Protein AF-A0A1G6W3M1-F1 (afdb_monomer_lite)

Sequence (117 aa):
MPTVSTKVMQRFLDDFAKTLADDEHAVLVLDGAGWHAATSLRVPENITLVHQPPYSPECNPVERVWLFLRERFLSLQVWPDKEAIIQACCDAWNALVDEADRLQSLCLQPWVKKVIL

Foldseek 3Di:
DPDDALVVVLVVQVVVVVVDDPPAAEEAEDEPPCSLPPPPRDHDPSYHYHYDDHPPVVLALVVLVVVCLQVPQNDPDDDPDDVRVVVSVVVSVVVVVVVVVNSCVSRVDPVNVVVPD

InterPro domains:
  IPR036397 Ribonuclease H superfamily [G3DSA:3.30.420.10] (3-116)
  IPR038717 Tc1-like transposase, DDE domain [PF13358] (3-85)

Radius of gyration: 16.1 Å; chains: 1; bounding box: 38×31×44 Å

Organism: NCBI:txid69960

pLDDT: mean 93.86, std 6.08, range [49.44, 98.19]

Structure (mmCIF, N/CA/C/O backbone):
data_AF-A0A1G6W3M1-F1
#
_entry.id   AF-A0A1G6W3M1-F1
#
loop_
_atom_site.group_PDB
_atom_site.id
_atom_site.type_symbol
_atom_site.label_atom_id
_atom_site.label_alt_id
_atom_site.label_comp_id
_atom_site.label_asym_id
_atom_site.label_entity_id
_atom_site.label_seq_id
_atom_site.pdbx_PDB_ins_code
_atom_site.Cartn_x
_atom_site.Cartn_y
_atom_site.Cartn_z
_atom_site.occupancy
_atom_site.B_iso_or_equiv
_atom_site.auth_seq_id
_atom_site.auth_comp_id
_atom_site.auth_asym_id
_atom_site.auth_atom_id
_atom_site.pdbx_PDB_model_num
ATOM 1 N N . MET A 1 1 ? -4.442 1.224 -14.581 1.00 49.44 1 MET A N 1
ATOM 2 C CA . MET A 1 1 ? -4.754 2.618 -14.182 1.00 49.44 1 MET A CA 1
ATOM 3 C C . MET A 1 1 ? -3.465 3.287 -13.704 1.00 49.44 1 MET A C 1
ATOM 5 O O . MET A 1 1 ? -2.941 2.795 -12.719 1.00 49.44 1 MET A O 1
ATOM 9 N N . PRO A 1 2 ? -2.901 4.317 -14.370 1.00 67.44 2 PRO A N 1
ATOM 10 C CA . PRO A 1 2 ? -1.679 4.978 -13.894 1.00 67.44 2 PRO A CA 1
ATOM 11 C C . PRO A 1 2 ? -1.939 6.330 -13.199 1.00 67.44 2 PRO A C 1
ATOM 13 O O . PRO A 1 2 ? -1.037 7.157 -13.136 1.00 67.44 2 PRO A O 1
ATOM 16 N N . THR A 1 3 ? -3.165 6.610 -12.745 1.00 82.25 3 THR A N 1
ATOM 17 C CA . THR A 1 3 ? -3.512 7.903 -12.136 1.00 82.25 3 THR A CA 1
ATOM 18 C C . THR A 1 3 ? -4.021 7.734 -10.713 1.00 82.25 3 THR A C 1
ATOM 20 O O . THR A 1 3 ? -4.826 6.851 -10.420 1.00 82.25 3 THR A O 1
ATOM 23 N N . VAL A 1 4 ? -3.562 8.623 -9.836 1.00 88.75 4 VAL A N 1
ATOM 24 C CA . VAL A 1 4 ? -4.044 8.771 -8.461 1.00 88.75 4 VAL A CA 1
ATOM 25 C C . VAL A 1 4 ? -5.079 9.891 -8.411 1.00 88.75 4 VAL A C 1
ATOM 27 O O . VAL A 1 4 ? -4.945 10.915 -9.079 1.00 88.75 4 VAL A O 1
ATOM 30 N N . SER A 1 5 ? -6.168 9.674 -7.680 1.00 95.31 5 SER A N 1
ATOM 31 C CA . SER A 1 5 ? -7.237 10.661 -7.503 1.00 95.31 5 SER A CA 1
ATOM 32 C C . SER A 1 5 ? -8.121 10.271 -6.327 1.00 95.31 5 SER A C 1
ATOM 34 O O . SER A 1 5 ? -8.153 9.103 -5.941 1.00 95.31 5 SER A O 1
ATOM 36 N N . THR A 1 6 ? -8.925 11.209 -5.829 1.00 95.81 6 THR A N 1
ATOM 37 C CA . THR A 1 6 ? -9.942 10.917 -4.807 1.00 95.81 6 THR A CA 1
ATOM 38 C C . THR A 1 6 ? -10.905 9.814 -5.248 1.00 95.81 6 THR A C 1
ATOM 40 O O . THR A 1 6 ? -11.277 8.970 -4.443 1.00 95.81 6 THR A O 1
ATOM 43 N N . LYS A 1 7 ? -11.266 9.752 -6.539 1.00 95.56 7 LYS A N 1
ATOM 44 C CA . LYS A 1 7 ? -12.137 8.692 -7.074 1.00 95.56 7 LYS A CA 1
ATOM 45 C C . LYS A 1 7 ? -11.481 7.312 -6.988 1.00 95.56 7 LYS A C 1
ATOM 47 O O . LYS A 1 7 ? -12.152 6.333 -6.678 1.00 95.56 7 LYS A O 1
ATOM 52 N N . VAL A 1 8 ? -10.185 7.236 -7.285 1.00 95.31 8 VAL A N 1
ATOM 53 C CA . VAL A 1 8 ? -9.421 5.985 -7.191 1.00 95.31 8 VAL A CA 1
ATOM 54 C C . VAL A 1 8 ? -9.226 5.589 -5.727 1.00 95.31 8 VAL A C 1
ATOM 56 O O . VAL A 1 8 ? -9.404 4.422 -5.406 1.00 95.31 8 VAL A O 1
ATOM 59 N N . MET A 1 9 ? -8.963 6.551 -4.836 1.00 96.31 9 MET A N 1
ATOM 60 C CA . MET A 1 9 ? -8.869 6.295 -3.395 1.00 96.31 9 MET A CA 1
ATOM 61 C C . MET A 1 9 ? -10.196 5.792 -2.812 1.00 96.31 9 MET A C 1
ATOM 63 O O . MET A 1 9 ? -10.201 4.802 -2.091 1.00 96.31 9 MET A O 1
ATOM 67 N N . GLN A 1 10 ? -11.329 6.406 -3.177 1.00 97.50 10 GLN A N 1
AT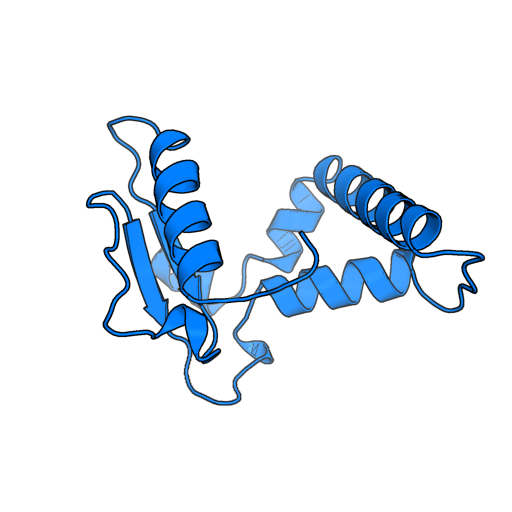OM 68 C CA . GLN A 1 10 ? -12.650 5.913 -2.772 1.00 97.50 10 GLN A CA 1
ATOM 69 C C . GLN A 1 10 ? -12.847 4.464 -3.215 1.00 97.50 10 GLN A C 1
ATOM 71 O O . GLN A 1 10 ? -13.233 3.618 -2.417 1.00 97.50 10 GLN A O 1
ATOM 76 N N . ARG A 1 11 ? -12.526 4.167 -4.480 1.00 96.56 11 ARG A N 1
ATOM 77 C CA . ARG A 1 11 ? -12.651 2.812 -5.012 1.00 96.56 11 ARG A CA 1
ATOM 78 C C . ARG A 1 11 ? -11.770 1.814 -4.259 1.00 96.56 11 ARG A C 1
ATOM 80 O O . ARG A 1 11 ? -12.218 0.701 -4.012 1.00 96.56 11 ARG A O 1
ATOM 87 N N . PHE A 1 12 ? -10.549 2.210 -3.903 1.00 95.94 12 PHE A N 1
ATOM 88 C CA . PHE A 1 12 ? -9.657 1.396 -3.085 1.00 95.94 12 PHE A CA 1
ATOM 89 C C . PHE A 1 12 ? -10.273 1.095 -1.716 1.00 95.94 12 PHE A C 1
ATOM 91 O O . PHE A 1 12 ? -10.326 -0.070 -1.346 1.00 95.94 12 PHE A O 1
ATOM 98 N N . LEU A 1 13 ? -10.788 2.102 -1.000 1.00 97.62 13 LEU A N 1
ATOM 99 C CA . LEU A 1 13 ? -11.432 1.896 0.303 1.00 97.62 13 LEU A CA 1
ATOM 100 C C . LEU A 1 13 ? -12.640 0.959 0.199 1.00 97.62 13 LEU A C 1
ATOM 102 O O . LEU A 1 13 ? -12.750 0.027 0.990 1.00 97.62 13 LEU A O 1
ATOM 106 N N . ASP A 1 14 ? -13.504 1.170 -0.797 1.00 98.06 14 ASP A N 1
ATOM 107 C CA . ASP A 1 14 ? -14.701 0.348 -1.008 1.00 98.06 14 ASP A CA 1
ATOM 108 C C . ASP A 1 14 ? -14.357 -1.117 -1.298 1.00 98.06 14 ASP A C 1
ATOM 110 O O . ASP A 1 14 ? -15.079 -2.019 -0.877 1.00 98.06 14 ASP A O 1
ATOM 114 N N . ASP A 1 15 ? -13.301 -1.370 -2.072 1.00 98.06 15 ASP A N 1
ATOM 115 C CA . ASP A 1 15 ? -12.895 -2.729 -2.427 1.00 98.06 15 ASP A CA 1
ATOM 116 C C . ASP A 1 15 ? -12.085 -3.387 -1.303 1.00 98.06 15 ASP A C 1
ATOM 118 O O . ASP A 1 15 ? -12.310 -4.559 -1.020 1.00 98.06 15 ASP A O 1
ATOM 122 N N . PHE A 1 16 ? -11.226 -2.637 -0.609 1.00 97.81 16 PHE A N 1
ATOM 123 C CA . PHE A 1 16 ? -10.465 -3.122 0.544 1.00 97.81 16 PHE A CA 1
ATOM 124 C C . PHE A 1 16 ? -11.370 -3.464 1.734 1.00 97.81 16 PHE A C 1
ATOM 126 O O . PHE A 1 16 ? -11.196 -4.501 2.362 1.00 97.81 16 PHE A O 1
ATOM 133 N N . ALA A 1 17 ? -12.401 -2.663 2.010 1.00 98.12 17 ALA A N 1
ATOM 134 C CA . ALA A 1 17 ? -13.354 -2.962 3.080 1.00 98.12 17 ALA A CA 1
ATOM 135 C C . ALA A 1 17 ? -14.053 -4.318 2.908 1.00 98.12 17 ALA A C 1
ATOM 137 O O . ALA A 1 17 ? -14.385 -4.958 3.899 1.00 98.12 17 ALA A O 1
ATOM 138 N N . LYS A 1 18 ? -14.255 -4.771 1.662 1.00 98.06 18 LYS A N 1
ATOM 139 C CA . LYS A 1 18 ? -14.883 -6.067 1.351 1.00 98.06 18 LYS A CA 1
ATOM 140 C C . LYS A 1 18 ? -13.943 -7.256 1.540 1.00 98.06 18 LYS A C 1
ATOM 142 O O . LYS A 1 18 ? -14.410 -8.388 1.471 1.00 98.06 18 LYS A O 1
ATOM 147 N N . THR A 1 19 ? -12.637 -7.025 1.689 1.00 98.00 19 THR A N 1
ATOM 148 C CA . THR A 1 19 ? -11.668 -8.105 1.927 1.00 98.00 19 THR A CA 1
ATOM 149 C C . THR A 1 19 ? -11.502 -8.429 3.407 1.00 98.00 19 THR A C 1
ATOM 151 O O . THR A 1 19 ? -10.901 -9.451 3.715 1.00 98.00 19 THR A O 1
ATOM 154 N N . LEU A 1 20 ? -11.989 -7.560 4.295 1.00 97.81 20 LEU A N 1
ATOM 155 C CA . LEU A 1 20 ? -11.951 -7.755 5.743 1.00 97.81 20 LEU A CA 1
ATOM 156 C C . LEU A 1 20 ? -13.082 -8.696 6.172 1.00 97.81 20 LEU A C 1
ATOM 158 O O . LEU A 1 20 ? -14.187 -8.618 5.628 1.00 97.81 20 LEU A O 1
ATOM 162 N N . ALA A 1 21 ? -12.809 -9.574 7.136 1.00 97.69 21 ALA A N 1
ATOM 163 C CA . ALA A 1 21 ? -13.835 -10.398 7.767 1.00 97.69 21 ALA A CA 1
ATOM 164 C C . ALA A 1 21 ? -14.803 -9.548 8.615 1.00 97.69 21 ALA A C 1
ATOM 166 O O . ALA A 1 21 ? -14.501 -8.411 8.978 1.00 97.69 21 ALA A O 1
ATOM 167 N N . ASP A 1 22 ? -15.970 -10.107 8.950 1.00 95.25 22 ASP A N 1
ATOM 168 C CA . ASP A 1 22 ? -17.027 -9.390 9.684 1.00 95.25 22 ASP A CA 1
ATOM 169 C C . ASP A 1 22 ? -16.580 -8.891 11.074 1.00 95.25 22 ASP A C 1
ATOM 171 O O . ASP A 1 22 ? -17.127 -7.915 11.588 1.00 95.25 22 ASP A O 1
ATOM 175 N N . ASP A 1 23 ? -15.596 -9.549 11.691 1.00 96.62 23 ASP A N 1
ATOM 176 C CA . ASP A 1 23 ? -15.012 -9.198 12.988 1.00 96.62 23 ASP A CA 1
ATOM 177 C C . ASP A 1 23 ? -13.663 -8.461 12.884 1.00 96.62 23 ASP A C 1
ATOM 179 O O . ASP A 1 23 ? -13.011 -8.211 13.901 1.00 96.62 23 ASP A O 1
ATOM 183 N N . GLU A 1 24 ? -13.254 -8.056 11.677 1.00 97.38 24 GLU A N 1
ATOM 184 C CA . GLU A 1 24 ? -12.018 -7.314 11.434 1.00 97.38 24 GLU A CA 1
ATOM 185 C C . GLU A 1 24 ? -12.270 -5.814 11.236 1.00 97.38 24 GLU A C 1
ATOM 187 O O . GLU A 1 24 ? -13.070 -5.382 10.406 1.00 97.38 24 GLU A O 1
ATOM 192 N N . HIS A 1 25 ? -11.503 -4.996 11.962 1.00 96.69 25 HIS A N 1
ATOM 193 C CA . HIS A 1 25 ? -11.454 -3.546 11.766 1.00 96.69 25 HIS A CA 1
ATOM 194 C C . HIS A 1 25 ? -10.047 -3.117 11.364 1.00 96.69 25 HIS A C 1
ATOM 196 O O . HIS A 1 25 ? -9.084 -3.353 12.099 1.00 96.69 25 HIS A O 1
ATOM 202 N N . ALA A 1 26 ? -9.914 -2.438 10.225 1.00 96.81 26 ALA A N 1
ATOM 203 C CA . ALA A 1 26 ? -8.617 -1.977 9.744 1.00 96.81 26 ALA A CA 1
ATOM 204 C C . ALA A 1 26 ? -8.333 -0.528 10.158 1.00 96.81 26 ALA A C 1
ATOM 206 O O . ALA A 1 26 ? -9.123 0.385 9.922 1.00 96.81 26 ALA A O 1
ATOM 207 N N . VAL A 1 27 ? -7.142 -0.290 10.706 1.00 94.69 27 VAL A N 1
ATOM 208 C CA . VAL A 1 27 ? -6.598 1.061 10.883 1.00 94.69 27 VAL A CA 1
ATOM 209 C C . VAL A 1 27 ? -5.606 1.334 9.756 1.00 94.69 27 VAL A C 1
ATOM 211 O O . VAL A 1 27 ? -4.512 0.772 9.728 1.00 94.69 27 VAL A O 1
ATOM 214 N N . LEU A 1 28 ? -5.989 2.196 8.815 1.00 94.56 28 LEU A N 1
ATOM 215 C CA . LEU A 1 28 ? -5.163 2.582 7.674 1.00 94.56 28 LEU A CA 1
ATOM 216 C C . LEU A 1 28 ? -4.383 3.855 7.983 1.00 94.56 28 LEU A C 1
ATOM 218 O O . LEU A 1 28 ? -4.953 4.927 8.175 1.00 94.56 28 LEU A O 1
ATOM 222 N N . VAL A 1 29 ? -3.061 3.733 7.990 1.00 92.62 29 VAL A N 1
ATOM 223 C CA . VAL A 1 29 ? -2.147 4.839 8.269 1.00 92.62 29 VAL A CA 1
ATOM 224 C C . VAL A 1 29 ? -1.725 5.473 6.945 1.00 92.62 29 VAL A C 1
ATOM 226 O O . VAL A 1 29 ? -1.174 4.792 6.083 1.00 92.62 29 VAL A O 1
ATOM 229 N N . LEU A 1 30 ? -1.980 6.770 6.783 1.00 94.19 30 LEU A N 1
ATOM 230 C CA . LEU A 1 30 ? -1.838 7.490 5.517 1.00 94.19 30 LEU A CA 1
ATOM 231 C C . LEU A 1 30 ? -0.914 8.701 5.661 1.00 94.19 30 LEU A C 1
ATOM 233 O O . LEU A 1 30 ? -0.868 9.349 6.709 1.00 94.19 30 LEU A O 1
ATOM 237 N N . ASP A 1 31 ? -0.218 9.043 4.581 1.00 93.62 31 ASP A N 1
ATOM 238 C CA . ASP A 1 31 ? 0.472 10.325 4.467 1.00 93.62 31 ASP A CA 1
ATOM 239 C C . ASP A 1 31 ? -0.514 11.477 4.154 1.00 93.62 31 ASP A C 1
ATOM 241 O O . ASP A 1 31 ? -1.738 11.307 4.105 1.00 93.62 31 ASP A O 1
ATOM 245 N N . GLY A 1 32 ? 0.032 12.677 3.948 1.00 92.31 32 GLY A N 1
ATOM 246 C CA . GLY A 1 32 ? -0.732 13.891 3.659 1.00 92.31 32 GLY A CA 1
ATOM 247 C C . GLY A 1 32 ? -1.111 14.104 2.188 1.00 92.31 32 GLY A C 1
ATOM 248 O O . GLY A 1 32 ? -1.403 15.243 1.820 1.00 92.31 32 GLY A O 1
ATOM 249 N N . ALA A 1 33 ? -1.073 13.084 1.320 1.00 92.94 33 ALA A N 1
ATOM 250 C CA . ALA A 1 33 ? -1.449 13.271 -0.082 1.00 92.94 33 ALA A CA 1
ATOM 251 C C . ALA A 1 33 ? -2.903 13.765 -0.214 1.00 92.94 33 ALA A C 1
ATOM 253 O O . ALA A 1 33 ? -3.810 13.291 0.471 1.00 92.94 33 ALA A O 1
ATOM 254 N N . GLY A 1 34 ? -3.159 14.707 -1.129 1.00 93.00 34 GLY A N 1
ATOM 255 C CA . GLY A 1 34 ? -4.459 15.391 -1.210 1.00 93.00 34 GLY A CA 1
ATOM 256 C C . GLY A 1 34 ? -5.658 14.461 -1.442 1.00 93.00 34 GLY A C 1
ATOM 257 O O . GLY A 1 34 ? -6.758 14.743 -0.976 1.00 93.00 34 GLY A O 1
ATOM 258 N N . TRP A 1 35 ? -5.459 13.322 -2.115 1.00 94.19 35 TRP A N 1
ATOM 259 C CA . TRP A 1 35 ? -6.511 12.320 -2.308 1.00 94.19 35 TRP A CA 1
ATOM 260 C C . TRP A 1 35 ? -6.736 11.408 -1.095 1.00 94.19 35 TRP A C 1
ATOM 262 O O . TRP A 1 35 ? -7.764 10.742 -1.075 1.00 94.19 35 TRP A O 1
ATOM 272 N N . HIS A 1 36 ? -5.839 11.382 -0.102 1.00 94.25 36 HIS A N 1
ATOM 273 C CA . HIS A 1 36 ? -6.032 10.677 1.173 1.00 94.25 36 HIS A CA 1
ATOM 274 C C . HIS A 1 36 ? -6.888 11.482 2.158 1.00 94.25 36 HIS A C 1
ATOM 276 O O . HIS A 1 36 ? -7.612 10.890 2.948 1.00 94.25 36 HIS A O 1
ATOM 282 N N . ALA A 1 37 ? -6.828 12.816 2.102 1.00 89.69 37 ALA A N 1
ATOM 283 C CA . ALA A 1 37 ? -7.525 13.718 3.027 1.00 89.69 37 ALA A CA 1
ATOM 284 C C . ALA A 1 37 ? -8.722 14.450 2.387 1.00 89.69 37 ALA A C 1
ATOM 286 O O . ALA A 1 37 ? -9.207 15.457 2.908 1.00 89.69 37 ALA A O 1
ATOM 287 N N . ALA A 1 38 ? -9.186 13.991 1.224 1.00 92.69 38 ALA A N 1
ATOM 288 C CA . ALA A 1 38 ? -10.277 14.646 0.520 1.00 92.69 38 ALA A CA 1
ATOM 289 C C . ALA A 1 38 ? -11.593 14.502 1.300 1.00 92.69 38 ALA A C 1
ATOM 291 O O . ALA A 1 38 ? -12.041 13.396 1.589 1.00 92.69 38 ALA A O 1
ATOM 292 N N . THR A 1 39 ? -12.258 15.625 1.571 1.00 91.38 39 THR A N 1
ATOM 293 C CA . THR A 1 39 ? -13.510 15.678 2.353 1.00 91.38 39 THR A CA 1
ATOM 294 C C . THR A 1 39 ? -14.689 14.959 1.696 1.00 91.38 39 THR A C 1
ATOM 296 O O . THR A 1 39 ? -15.707 14.724 2.340 1.00 91.38 39 THR A O 1
ATOM 299 N N . SER A 1 40 ? -14.571 14.615 0.413 1.00 94.69 40 SER A N 1
ATOM 300 C CA . SER A 1 40 ? -15.560 13.836 -0.328 1.00 94.69 40 SER A CA 1
ATOM 301 C C . SER A 1 40 ? -15.397 12.320 -0.182 1.00 94.69 40 SER A C 1
ATOM 303 O O . SER A 1 40 ? -16.257 11.591 -0.681 1.00 94.69 40 SER A O 1
ATOM 305 N N . LEU A 1 41 ? -14.335 11.838 0.479 1.00 96.12 41 LEU A N 1
ATOM 306 C CA . LEU A 1 41 ? -14.188 10.419 0.791 1.00 96.12 41 LEU A CA 1
ATOM 307 C C . LEU A 1 41 ? -15.264 9.970 1.785 1.00 96.12 41 LEU A C 1
ATOM 309 O O . LEU A 1 41 ? -15.526 10.620 2.795 1.00 96.12 41 LEU A O 1
ATOM 313 N N . ARG A 1 42 ? -15.854 8.813 1.504 1.00 97.69 42 ARG A N 1
ATOM 314 C CA . ARG A 1 42 ? -16.740 8.072 2.397 1.00 97.69 42 ARG A CA 1
ATOM 315 C C . ARG A 1 42 ? -15.967 6.870 2.912 1.00 97.69 42 ARG A C 1
ATOM 317 O O . ARG A 1 42 ? -15.749 5.920 2.167 1.00 97.69 42 ARG A O 1
ATOM 324 N N . VAL A 1 43 ? -15.511 6.942 4.155 1.00 97.50 43 VAL A N 1
ATOM 325 C CA . VAL A 1 43 ? -14.758 5.851 4.779 1.00 97.50 43 VAL A CA 1
ATOM 326 C C . VAL A 1 43 ? -15.740 4.740 5.184 1.00 97.50 43 VAL A C 1
ATOM 328 O O . VAL A 1 43 ? -16.732 5.055 5.845 1.00 97.50 43 VAL A O 1
ATOM 331 N N . PRO A 1 44 ? -15.518 3.477 4.773 1.00 97.94 44 PRO A N 1
ATOM 332 C CA . PRO A 1 44 ? -16.314 2.335 5.227 1.00 97.94 44 PRO A CA 1
ATOM 333 C C . PRO A 1 44 ? -16.268 2.160 6.750 1.00 97.94 44 PRO A C 1
ATOM 335 O O . PRO A 1 44 ? -15.266 2.485 7.380 1.00 97.94 44 PRO A O 1
ATOM 338 N N . GLU A 1 45 ? -17.339 1.629 7.343 1.00 97.62 45 GLU A N 1
ATOM 339 C CA . GLU A 1 45 ? -17.494 1.553 8.807 1.00 97.62 45 GLU A CA 1
ATOM 340 C C . GLU A 1 45 ? -16.438 0.674 9.497 1.00 97.62 45 GLU A C 1
ATOM 342 O O . GLU A 1 45 ? -16.067 0.948 10.635 1.00 97.62 45 GLU A O 1
ATOM 347 N N . ASN A 1 46 ? -15.911 -0.333 8.795 1.00 98.19 46 ASN A N 1
ATOM 348 C CA . ASN A 1 46 ? -14.865 -1.242 9.273 1.00 98.19 46 ASN A CA 1
ATOM 349 C C . ASN A 1 46 ? -13.433 -0.725 9.023 1.00 98.19 46 ASN A C 1
ATOM 351 O O . ASN A 1 46 ? -12.464 -1.486 9.099 1.00 98.19 46 ASN A O 1
ATOM 355 N N . ILE A 1 47 ? -13.281 0.564 8.694 1.00 98.19 47 ILE A N 1
ATOM 356 C CA . ILE A 1 47 ? -11.990 1.207 8.447 1.00 98.19 47 ILE A CA 1
ATOM 357 C C . ILE A 1 47 ? -11.885 2.519 9.233 1.00 98.19 47 ILE A C 1
ATOM 359 O O . ILE A 1 47 ? -12.751 3.387 9.163 1.00 98.19 47 ILE A O 1
ATOM 363 N N . THR A 1 48 ? -10.749 2.727 9.901 1.00 96.88 48 THR A N 1
ATOM 364 C CA . THR A 1 48 ? -10.343 4.033 10.443 1.00 96.88 48 THR A CA 1
ATOM 365 C C . THR A 1 48 ? -9.134 4.555 9.682 1.00 96.88 48 THR A C 1
ATOM 367 O O . THR A 1 48 ? -8.128 3.857 9.572 1.00 96.88 48 THR A O 1
ATOM 370 N N . LEU A 1 49 ? -9.192 5.800 9.205 1.00 95.94 49 LEU A N 1
ATOM 371 C CA . LEU A 1 49 ? -8.032 6.474 8.616 1.00 95.94 49 LEU A CA 1
ATOM 372 C C . LEU A 1 49 ? -7.262 7.246 9.692 1.00 95.94 49 LEU A C 1
ATOM 374 O O . LEU A 1 49 ? -7.847 8.023 10.447 1.00 95.94 49 LEU A O 1
ATOM 378 N N . VAL A 1 50 ? -5.944 7.061 9.741 1.00 93.25 50 VAL A N 1
ATOM 379 C CA . VAL A 1 50 ? -5.029 7.779 10.637 1.00 93.25 50 VAL A CA 1
ATOM 380 C C . VAL A 1 50 ? -3.990 8.500 9.795 1.00 93.25 50 VAL A C 1
ATOM 382 O O . VAL A 1 50 ? -3.164 7.876 9.134 1.00 93.25 50 VAL A O 1
ATOM 385 N N . HIS A 1 51 ? -4.015 9.828 9.830 1.00 93.00 51 HIS A N 1
ATOM 386 C CA . HIS A 1 51 ? -3.053 10.641 9.096 1.00 93.00 51 HIS A CA 1
ATOM 387 C C . HIS A 1 51 ? -1.783 10.859 9.911 1.00 93.00 51 HIS A C 1
ATOM 389 O O . HIS A 1 51 ? -1.829 11.218 11.089 1.00 93.00 51 HIS A O 1
ATOM 395 N N . GLN A 1 52 ? -0.644 10.661 9.260 1.00 92.19 52 GLN A N 1
ATOM 396 C CA . GLN A 1 52 ? 0.658 10.965 9.834 1.00 92.19 52 GLN A CA 1
ATOM 397 C C . GLN A 1 52 ? 0.892 12.482 9.905 1.00 92.19 52 GLN A C 1
ATOM 399 O O . GLN A 1 52 ? 0.298 13.240 9.128 1.00 92.19 52 GLN A O 1
ATOM 404 N N . PRO A 1 53 ? 1.786 12.940 10.800 1.00 93.19 53 PRO A N 1
ATOM 405 C CA . PRO A 1 53 ? 2.256 14.316 10.780 1.00 93.19 53 PRO A CA 1
ATOM 406 C C . PRO A 1 53 ? 2.823 14.697 9.401 1.00 93.19 53 PRO A C 1
ATOM 408 O O . PRO A 1 53 ? 3.449 13.864 8.734 1.00 93.19 53 PRO A O 1
ATOM 411 N N . PRO A 1 54 ? 2.633 15.951 8.955 1.00 94.06 54 PRO A N 1
ATOM 412 C CA . PRO A 1 54 ? 3.229 16.426 7.714 1.00 94.06 54 PRO A CA 1
ATOM 413 C C . PRO A 1 54 ? 4.752 16.254 7.712 1.00 94.06 54 PRO A C 1
ATOM 415 O O . PRO A 1 54 ? 5.407 16.544 8.708 1.00 94.06 54 PRO A O 1
ATOM 418 N N . TYR A 1 55 ? 5.305 15.859 6.562 1.00 92.38 55 TYR A N 1
ATOM 419 C CA . TYR A 1 55 ? 6.752 15.724 6.337 1.00 92.38 55 TYR A CA 1
ATOM 420 C C . TYR A 1 55 ? 7.467 14.708 7.245 1.00 92.38 55 TYR A C 1
ATOM 422 O O . TYR A 1 55 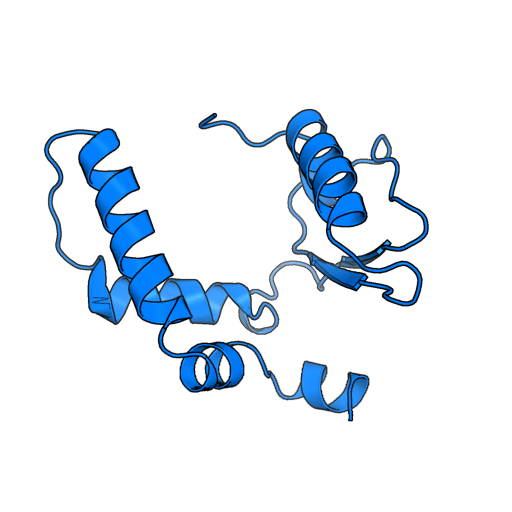? 8.653 14.878 7.514 1.00 92.38 55 TYR A O 1
ATOM 430 N N . SER A 1 56 ? 6.777 13.639 7.660 1.00 93.31 56 SER A N 1
ATOM 431 C CA . SER A 1 56 ? 7.342 12.565 8.495 1.00 93.31 56 SER A CA 1
ATOM 432 C C . SER A 1 56 ? 7.449 11.206 7.780 1.00 93.31 56 SER A C 1
ATOM 434 O O . SER A 1 56 ? 6.861 10.223 8.240 1.00 93.31 56 SER A O 1
ATOM 436 N N . PRO A 1 57 ? 8.182 11.092 6.653 1.00 91.69 57 PRO A N 1
ATOM 437 C CA . PRO A 1 57 ? 8.332 9.821 5.935 1.00 91.69 57 PRO A CA 1
ATOM 438 C C . PRO A 1 57 ? 8.988 8.722 6.788 1.00 91.69 57 PRO A C 1
ATOM 440 O O . PRO A 1 57 ? 8.702 7.543 6.605 1.00 91.69 57 PRO A O 1
ATOM 443 N N . GLU A 1 58 ? 9.817 9.080 7.771 1.00 90.19 58 GLU A N 1
ATOM 444 C CA . GLU A 1 58 ? 10.425 8.148 8.727 1.00 90.19 58 GLU A CA 1
ATOM 445 C C . GLU A 1 58 ? 9.396 7.417 9.598 1.00 90.19 58 GLU A C 1
ATOM 447 O O . GLU A 1 58 ? 9.666 6.320 10.097 1.00 90.19 58 GLU A O 1
ATOM 452 N N . CYS A 1 59 ? 8.208 8.005 9.764 1.00 88.81 59 CYS A N 1
ATOM 453 C CA . CYS A 1 59 ? 7.107 7.391 10.487 1.00 88.81 59 CYS A CA 1
ATOM 454 C C . CYS A 1 59 ? 6.308 6.414 9.616 1.00 88.81 59 CYS A C 1
ATOM 456 O O . CYS A 1 59 ? 5.580 5.597 10.181 1.00 88.81 59 CYS A O 1
ATOM 458 N N . ASN A 1 60 ? 6.457 6.455 8.285 1.00 92.00 60 ASN A N 1
ATOM 459 C CA . ASN A 1 60 ? 5.669 5.667 7.346 1.00 92.00 60 ASN A CA 1
ATOM 460 C C . ASN A 1 60 ? 6.314 4.298 7.050 1.00 92.00 60 ASN A C 1
ATOM 462 O O . ASN A 1 60 ? 7.351 4.235 6.384 1.00 92.00 60 ASN A O 1
ATOM 466 N N . PRO A 1 61 ? 5.705 3.175 7.479 1.00 91.00 61 PRO A N 1
ATOM 467 C CA . PRO A 1 61 ? 6.225 1.833 7.214 1.00 91.00 61 PRO A CA 1
ATOM 468 C C . PRO A 1 61 ? 6.487 1.539 5.730 1.00 91.00 61 PRO A C 1
ATOM 470 O O . PRO A 1 61 ? 7.466 0.863 5.403 1.00 91.00 61 PRO A O 1
ATOM 473 N N . VAL A 1 62 ? 5.656 2.078 4.827 1.00 93.31 62 VAL A N 1
ATOM 474 C CA . VAL A 1 62 ? 5.768 1.801 3.386 1.00 93.31 62 VAL A CA 1
ATOM 475 C C . VAL A 1 62 ? 7.078 2.328 2.792 1.00 93.31 62 VAL A C 1
ATOM 477 O O . VAL A 1 62 ? 7.620 1.719 1.875 1.00 93.31 62 VAL A O 1
ATOM 480 N N . GLU A 1 63 ? 7.662 3.389 3.357 1.00 94.88 63 GLU A N 1
ATOM 481 C CA . GLU A 1 63 ? 8.935 3.945 2.879 1.00 94.88 63 GLU A CA 1
ATOM 482 C C . GLU A 1 63 ? 10.097 2.963 3.077 1.00 94.88 63 GLU A C 1
ATOM 484 O O . GLU A 1 63 ? 11.010 2.884 2.251 1.00 94.88 63 GLU A O 1
ATOM 489 N N . ARG A 1 64 ? 10.043 2.133 4.130 1.00 95.25 64 ARG A N 1
ATOM 490 C CA . ARG A 1 64 ? 11.029 1.061 4.342 1.00 95.25 64 ARG A CA 1
ATOM 491 C C . ARG A 1 64 ? 10.861 -0.084 3.357 1.00 95.25 64 ARG A C 1
ATOM 493 O O . ARG A 1 64 ? 11.862 -0.656 2.928 1.00 95.25 64 ARG A O 1
ATOM 500 N N . VAL A 1 65 ? 9.621 -0.396 2.990 1.00 96.06 65 VAL A N 1
ATOM 501 C CA . VAL A 1 65 ? 9.319 -1.371 1.937 1.00 96.06 65 VAL A CA 1
ATOM 502 C C . VAL A 1 65 ? 9.862 -0.872 0.598 1.00 96.06 65 VAL A C 1
ATOM 504 O O . VAL A 1 65 ? 10.592 -1.603 -0.068 1.00 96.06 65 VAL A O 1
ATOM 507 N N . TRP A 1 66 ? 9.615 0.392 0.242 1.00 95.38 66 TRP A N 1
ATOM 508 C CA . TRP A 1 66 ? 10.143 0.979 -0.991 1.00 95.38 66 TRP A CA 1
ATOM 509 C C . TRP A 1 66 ? 11.663 0.994 -1.047 1.00 95.38 66 TRP A C 1
ATOM 511 O O . TRP A 1 66 ? 12.240 0.640 -2.077 1.00 95.38 66 TRP A O 1
ATOM 521 N N . LEU A 1 67 ? 12.319 1.371 0.053 1.00 96.00 67 LEU A N 1
ATOM 522 C CA . LEU A 1 67 ? 13.774 1.331 0.146 1.00 96.00 67 LEU A CA 1
ATOM 523 C C . LEU A 1 67 ? 14.304 -0.087 -0.101 1.00 96.00 67 LEU A C 1
ATOM 525 O O . LEU A 1 67 ? 15.181 -0.260 -0.945 1.00 96.00 67 LEU A O 1
ATOM 529 N N . PHE A 1 68 ? 13.728 -1.089 0.571 1.00 96.94 68 PHE A N 1
ATOM 530 C CA . PHE A 1 68 ? 14.127 -2.487 0.422 1.00 96.94 68 PHE A CA 1
ATOM 531 C C . PHE A 1 68 ? 13.968 -2.979 -1.021 1.00 96.94 68 PHE A C 1
ATOM 533 O O . PHE A 1 68 ? 14.916 -3.510 -1.596 1.00 96.94 68 PHE A O 1
ATOM 540 N N . LEU A 1 69 ? 12.799 -2.756 -1.632 1.00 97.50 69 LEU A N 1
ATOM 541 C CA . LEU A 1 69 ? 12.537 -3.187 -3.007 1.00 97.50 69 LEU A CA 1
ATOM 542 C C . LEU A 1 69 ? 13.506 -2.528 -3.997 1.00 97.50 69 LEU A C 1
ATOM 544 O O . LEU A 1 69 ? 14.050 -3.188 -4.888 1.00 97.50 69 LEU A O 1
ATOM 548 N N . ARG A 1 70 ? 13.772 -1.229 -3.812 1.00 96.50 70 ARG A N 1
ATOM 549 C CA . ARG A 1 70 ? 14.698 -0.475 -4.658 1.00 96.50 70 ARG A CA 1
ATOM 550 C C . ARG A 1 70 ? 16.125 -0.991 -4.539 1.00 96.50 70 ARG A C 1
ATOM 552 O O . ARG A 1 70 ? 16.753 -1.243 -5.560 1.00 96.50 70 ARG A O 1
ATOM 559 N N . GLU A 1 71 ? 16.639 -1.151 -3.325 1.00 96.31 71 GLU A N 1
ATOM 560 C CA . GLU A 1 71 ? 18.014 -1.613 -3.113 1.00 96.31 71 GLU A CA 1
ATOM 561 C C . GLU A 1 71 ? 18.212 -3.056 -3.578 1.00 96.31 71 GLU A C 1
ATOM 563 O O . GLU A 1 71 ? 19.244 -3.371 -4.169 1.00 96.31 71 GLU A O 1
ATOM 568 N N . ARG A 1 72 ? 17.218 -3.924 -3.364 1.00 96.12 72 ARG A N 1
ATOM 569 C CA . ARG A 1 72 ? 17.369 -5.364 -3.584 1.00 96.12 72 ARG A CA 1
ATOM 570 C C . ARG A 1 72 ? 17.070 -5.831 -5.006 1.00 96.12 72 ARG A C 1
ATOM 572 O O . ARG A 1 72 ? 17.695 -6.802 -5.442 1.00 96.12 72 ARG A O 1
ATOM 579 N N . PHE A 1 73 ? 16.117 -5.192 -5.685 1.00 96.44 73 PHE A N 1
ATOM 580 C CA . PHE A 1 73 ? 15.569 -5.698 -6.948 1.00 96.44 73 PHE A CA 1
ATOM 581 C C . PHE A 1 73 ? 15.562 -4.665 -8.079 1.00 96.44 73 PHE A C 1
ATOM 583 O O . PHE A 1 73 ? 15.771 -5.036 -9.229 1.00 96.44 73 PHE A O 1
ATOM 590 N N . LEU A 1 74 ? 15.318 -3.384 -7.781 1.00 97.00 74 LEU A N 1
ATOM 591 C CA . LEU A 1 74 ? 14.951 -2.405 -8.820 1.00 97.00 74 LEU A CA 1
ATOM 592 C C . LEU A 1 74 ? 16.047 -1.376 -9.148 1.00 97.00 74 LEU A C 1
ATOM 594 O O . LEU A 1 74 ? 15.872 -0.560 -10.055 1.00 97.00 74 LEU A O 1
ATOM 598 N N . SER A 1 75 ? 17.165 -1.367 -8.421 1.00 96.00 75 SER A N 1
ATOM 599 C CA . SER A 1 75 ? 18.236 -0.387 -8.626 1.00 96.00 75 SER A CA 1
ATOM 600 C C . SER A 1 75 ? 19.036 -0.644 -9.909 1.00 96.00 75 SER A C 1
ATOM 602 O O . SER A 1 75 ? 19.273 -1.783 -10.311 1.00 96.00 75 SER A O 1
ATOM 604 N N . LEU A 1 76 ? 19.469 0.454 -10.545 1.00 94.88 76 LEU A N 1
ATOM 605 C CA . LEU A 1 76 ? 20.357 0.462 -11.718 1.00 94.88 76 LEU A CA 1
ATOM 606 C C . LEU A 1 76 ? 19.825 -0.311 -12.941 1.00 94.88 76 LEU A C 1
ATOM 608 O O . LEU A 1 76 ? 20.605 -0.809 -13.749 1.00 94.88 76 LEU A O 1
ATOM 612 N N . GLN A 1 77 ? 18.502 -0.382 -13.096 1.00 94.31 77 GLN A N 1
ATOM 613 C CA . GLN A 1 77 ? 17.849 -1.024 -14.236 1.00 94.31 77 GLN A CA 1
ATOM 614 C C . GLN A 1 77 ? 17.441 -0.002 -15.305 1.00 94.31 77 GLN A C 1
ATOM 616 O O . GLN A 1 77 ? 17.043 1.122 -14.991 1.00 94.31 77 GLN A O 1
ATOM 621 N N . VAL A 1 78 ? 17.492 -0.413 -16.573 1.00 96.12 78 VAL A N 1
ATOM 622 C CA . VAL A 1 78 ? 16.929 0.327 -17.710 1.00 96.12 78 VAL A CA 1
ATOM 623 C C . VAL A 1 78 ? 15.888 -0.564 -18.368 1.00 96.12 78 VAL A C 1
ATOM 625 O O . VAL A 1 78 ? 16.192 -1.690 -18.754 1.00 96.12 78 VAL A O 1
ATOM 628 N N . TRP A 1 79 ? 14.665 -0.055 -18.493 1.00 96.62 79 TRP A N 1
ATOM 629 C CA . TRP A 1 79 ? 13.523 -0.830 -18.969 1.00 96.62 79 TRP A CA 1
ATOM 630 C C . TRP A 1 79 ? 13.097 -0.383 -20.370 1.00 96.62 79 TRP A C 1
ATOM 632 O O . TRP A 1 79 ? 13.090 0.820 -20.642 1.00 96.62 79 TRP A O 1
ATOM 642 N N . PRO A 1 80 ? 12.742 -1.326 -21.262 1.00 96.94 80 PRO A N 1
ATOM 643 C CA . PRO A 1 80 ? 12.394 -1.016 -22.648 1.00 96.94 80 PRO A CA 1
ATOM 644 C C . PRO A 1 80 ? 11.038 -0.315 -22.780 1.00 96.94 80 PRO A C 1
ATOM 646 O O . PRO A 1 80 ? 10.836 0.472 -23.702 1.00 96.94 80 PRO A O 1
ATOM 649 N N . ASP A 1 81 ? 10.114 -0.590 -21.862 1.00 97.25 81 ASP A N 1
ATOM 650 C CA . ASP A 1 81 ? 8.774 -0.028 -21.856 1.00 97.25 81 ASP A CA 1
ATOM 651 C C . ASP A 1 81 ? 8.160 -0.058 -20.449 1.00 97.25 81 ASP A C 1
ATOM 653 O O . ASP A 1 81 ? 8.764 -0.483 -19.461 1.00 97.25 81 ASP A O 1
ATOM 657 N N . LYS A 1 82 ? 6.929 0.441 -20.363 1.00 94.75 82 LYS A N 1
ATOM 658 C CA . LYS A 1 82 ? 6.157 0.500 -19.126 1.00 94.75 82 LYS A CA 1
ATOM 659 C C . LYS A 1 82 ? 5.766 -0.883 -18.597 1.00 94.75 82 LYS A C 1
ATOM 661 O O . LYS A 1 82 ? 5.702 -1.048 -17.382 1.00 94.75 82 LYS A O 1
ATOM 666 N N . GLU A 1 83 ? 5.470 -1.840 -19.470 1.00 96.56 83 GLU A N 1
ATOM 667 C CA . GLU A 1 83 ? 5.035 -3.171 -19.037 1.00 96.56 83 GLU A CA 1
ATOM 668 C C . GLU A 1 83 ? 6.192 -3.914 -18.367 1.00 96.56 83 GLU A C 1
ATOM 670 O O . GLU A 1 83 ? 5.998 -4.531 -17.323 1.00 96.56 83 GLU A O 1
ATOM 675 N N . ALA A 1 84 ? 7.417 -3.738 -18.867 1.00 97.50 84 ALA A N 1
ATOM 676 C CA . ALA A 1 84 ? 8.619 -4.243 -18.218 1.00 97.50 84 ALA A CA 1
ATOM 677 C C . ALA A 1 84 ? 8.830 -3.641 -16.814 1.00 97.50 84 ALA A C 1
ATOM 679 O O . ALA A 1 84 ? 9.194 -4.363 -15.889 1.00 97.50 84 ALA A O 1
ATOM 680 N N . ILE A 1 85 ? 8.538 -2.346 -16.620 1.00 95.50 85 ILE A N 1
ATOM 681 C CA . ILE A 1 85 ? 8.583 -1.710 -15.288 1.00 95.50 85 ILE A CA 1
ATOM 682 C C . ILE A 1 85 ? 7.537 -2.330 -14.356 1.00 95.50 85 ILE A C 1
ATOM 684 O O . ILE A 1 85 ? 7.846 -2.648 -13.209 1.00 95.50 85 ILE A O 1
ATOM 688 N N . ILE A 1 86 ? 6.297 -2.490 -14.831 1.00 95.94 86 ILE A N 1
ATOM 689 C CA . ILE A 1 86 ? 5.212 -3.079 -14.034 1.00 95.94 86 ILE A CA 1
ATOM 690 C C . ILE A 1 86 ? 5.575 -4.506 -13.634 1.00 95.94 86 ILE A C 1
ATOM 692 O O . ILE A 1 86 ? 5.477 -4.835 -12.453 1.00 95.94 86 ILE A O 1
ATOM 696 N N . GLN A 1 87 ? 6.044 -5.318 -14.583 1.00 97.69 87 GLN A N 1
ATOM 697 C CA . GLN A 1 87 ? 6.431 -6.698 -14.317 1.00 97.69 87 GLN A CA 1
ATOM 698 C C . GLN A 1 87 ? 7.559 -6.775 -13.285 1.00 97.69 87 GLN A C 1
ATOM 700 O O . GLN A 1 87 ? 7.436 -7.519 -12.320 1.00 97.69 87 GLN A O 1
ATOM 705 N N . ALA A 1 88 ? 8.602 -5.951 -13.413 1.00 97.44 88 ALA A N 1
ATOM 706 C CA . ALA A 1 88 ? 9.697 -5.920 -12.445 1.00 97.44 88 ALA A CA 1
ATOM 707 C C . ALA A 1 88 ? 9.227 -5.535 -11.032 1.00 97.44 88 ALA A C 1
ATOM 709 O O . ALA A 1 88 ? 9.657 -6.132 -10.045 1.00 97.44 88 ALA A O 1
ATOM 710 N N . CYS A 1 89 ? 8.318 -4.562 -10.923 1.00 96.31 89 CYS A N 1
ATOM 711 C CA . CYS A 1 89 ? 7.697 -4.201 -9.650 1.00 96.31 89 CYS A CA 1
ATOM 712 C C . CYS A 1 89 ? 6.857 -5.352 -9.076 1.00 96.31 89 CYS A C 1
ATOM 714 O O . CYS A 1 89 ? 6.922 -5.595 -7.872 1.00 96.31 89 CYS A O 1
ATOM 716 N N . CYS A 1 90 ? 6.094 -6.065 -9.912 1.00 97.19 90 CYS A N 1
ATOM 717 C CA . CYS A 1 90 ? 5.327 -7.242 -9.500 1.00 97.19 90 CYS A CA 1
ATOM 718 C C . CYS A 1 90 ? 6.240 -8.368 -9.006 1.00 97.19 90 CYS A C 1
ATOM 720 O O . CYS A 1 90 ? 5.987 -8.917 -7.938 1.00 97.19 90 CYS A O 1
ATOM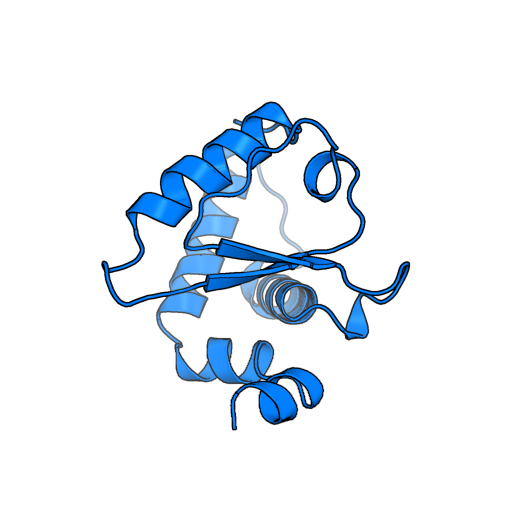 722 N N . ASP A 1 91 ? 7.314 -8.673 -9.733 1.00 97.88 91 ASP A N 1
ATOM 723 C CA . ASP A 1 91 ? 8.273 -9.714 -9.359 1.00 97.88 91 ASP A CA 1
ATOM 724 C C . ASP A 1 91 ? 8.951 -9.379 -8.023 1.00 97.88 91 ASP A C 1
ATOM 726 O O . ASP A 1 91 ? 9.010 -10.218 -7.126 1.00 97.88 91 ASP A O 1
ATOM 730 N N . ALA A 1 92 ? 9.396 -8.129 -7.851 1.00 97.44 92 ALA A N 1
ATOM 731 C CA . ALA A 1 92 ? 10.002 -7.662 -6.606 1.00 97.44 92 ALA A CA 1
ATOM 732 C C . ALA A 1 92 ? 9.017 -7.698 -5.425 1.00 97.44 92 ALA A C 1
ATOM 734 O O . ALA A 1 92 ? 9.388 -8.095 -4.320 1.00 97.44 92 ALA A O 1
ATOM 735 N N . TRP A 1 93 ? 7.764 -7.291 -5.650 1.00 97.12 93 TRP A N 1
ATOM 736 C CA . TRP A 1 93 ? 6.715 -7.344 -4.634 1.00 97.12 93 TRP A CA 1
ATOM 737 C C . TRP A 1 93 ? 6.412 -8.782 -4.211 1.00 97.12 93 TRP A C 1
ATOM 739 O O . TRP A 1 93 ? 6.423 -9.073 -3.019 1.00 97.12 93 TRP A O 1
ATOM 749 N N . ASN A 1 94 ? 6.202 -9.685 -5.171 1.00 97.25 94 ASN A N 1
ATOM 750 C CA . ASN A 1 94 ? 5.897 -11.086 -4.888 1.00 97.25 94 ASN A CA 1
ATOM 751 C C . ASN A 1 94 ? 7.058 -11.778 -4.161 1.00 97.25 94 ASN A C 1
ATOM 753 O O . ASN A 1 94 ? 6.821 -12.480 -3.184 1.00 97.25 94 ASN A O 1
ATOM 757 N N . ALA A 1 95 ? 8.307 -11.487 -4.544 1.00 96.94 95 ALA A N 1
ATOM 758 C CA . ALA A 1 95 ? 9.476 -11.982 -3.820 1.00 96.94 95 ALA A CA 1
ATOM 759 C C . ALA A 1 95 ? 9.501 -11.524 -2.348 1.00 96.94 95 ALA A C 1
ATOM 761 O O . ALA A 1 95 ? 9.874 -12.298 -1.474 1.00 96.94 95 ALA A O 1
ATOM 762 N N . LEU A 1 96 ? 9.087 -10.284 -2.050 1.00 96.56 96 LEU A N 1
ATOM 763 C CA . LEU A 1 96 ? 8.976 -9.811 -0.665 1.00 96.56 96 LEU A CA 1
ATOM 764 C C . LEU A 1 96 ? 7.787 -10.442 0.079 1.00 96.56 96 LEU A C 1
ATOM 766 O O . LEU A 1 96 ? 7.899 -10.697 1.276 1.00 96.56 96 LEU A O 1
ATOM 770 N N . VAL A 1 97 ? 6.659 -10.679 -0.597 1.00 94.56 97 VAL A N 1
ATOM 771 C CA . VAL A 1 97 ? 5.479 -11.342 -0.007 1.00 94.56 97 VAL A CA 1
ATOM 772 C C . VAL A 1 97 ? 5.817 -12.759 0.460 1.00 94.56 97 VAL A C 1
ATOM 774 O O . VAL A 1 97 ? 5.370 -13.161 1.534 1.00 94.56 97 VAL A O 1
ATOM 777 N N . ASP A 1 98 ? 6.660 -13.474 -0.287 1.00 95.75 98 ASP A N 1
ATOM 778 C CA . ASP A 1 98 ? 7.153 -14.803 0.093 1.00 95.75 98 ASP A CA 1
ATOM 779 C C . ASP A 1 98 ? 8.074 -14.772 1.337 1.00 95.75 98 ASP A C 1
ATOM 781 O O . ASP A 1 98 ? 8.301 -15.800 1.977 1.00 95.75 98 ASP A O 1
ATOM 785 N N . GLU A 1 99 ? 8.564 -13.592 1.741 1.00 95.31 99 GLU A N 1
ATOM 786 C CA . GLU A 1 99 ? 9.367 -13.360 2.947 1.00 95.31 99 GLU A CA 1
ATOM 787 C C . GLU A 1 99 ? 8.554 -12.626 4.039 1.00 95.31 99 GLU A C 1
ATOM 789 O O . GLU A 1 99 ? 8.894 -11.515 4.459 1.00 95.31 99 GLU A O 1
ATOM 794 N N . ALA A 1 100 ? 7.480 -13.239 4.546 1.00 91.94 100 ALA A N 1
ATOM 795 C CA . ALA A 1 100 ? 6.576 -12.606 5.521 1.00 91.94 100 ALA A CA 1
ATOM 796 C C . ALA A 1 100 ? 7.293 -11.988 6.748 1.00 91.94 100 ALA A C 1
ATOM 798 O O . ALA A 1 100 ? 6.990 -10.857 7.142 1.00 91.94 100 ALA A O 1
ATOM 799 N N . ASP A 1 101 ?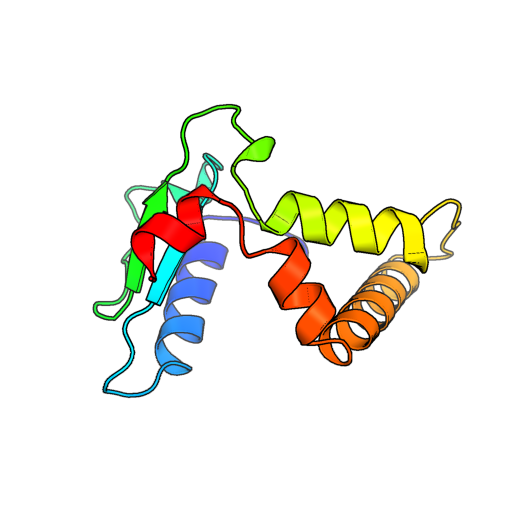 8.304 -12.670 7.302 1.00 95.75 101 ASP A N 1
ATOM 800 C CA . ASP A 1 101 ? 9.116 -12.163 8.422 1.00 95.75 101 ASP A CA 1
ATOM 801 C C . ASP A 1 101 ? 9.880 -10.882 8.053 1.00 95.75 101 ASP A C 1
ATOM 803 O O . ASP A 1 101 ? 10.024 -9.957 8.863 1.00 95.75 101 ASP A O 1
ATOM 807 N N . ARG A 1 102 ? 10.357 -10.787 6.804 1.00 95.69 102 ARG A N 1
ATOM 808 C CA . ARG A 1 102 ? 11.017 -9.585 6.292 1.00 95.69 102 ARG A CA 1
ATOM 809 C C . ARG A 1 102 ? 10.025 -8.438 6.238 1.00 95.69 102 ARG A C 1
ATOM 811 O O . ARG A 1 102 ? 10.340 -7.370 6.768 1.00 95.69 102 ARG A O 1
ATOM 818 N N . LEU A 1 103 ? 8.848 -8.650 5.650 1.00 94.19 103 LEU A N 1
ATOM 819 C CA . LEU A 1 103 ? 7.812 -7.623 5.552 1.00 94.19 103 LEU A CA 1
ATOM 820 C C . LEU A 1 103 ? 7.409 -7.114 6.943 1.00 94.19 103 LEU A C 1
ATOM 822 O O . LEU A 1 103 ? 7.388 -5.904 7.177 1.00 94.19 103 LEU A O 1
ATOM 826 N N . GLN A 1 104 ? 7.203 -8.025 7.898 1.00 93.38 104 GLN A N 1
ATOM 827 C CA . GLN A 1 104 ? 6.926 -7.658 9.283 1.00 93.38 104 GLN A CA 1
ATOM 828 C C . GLN A 1 104 ? 8.070 -6.827 9.883 1.00 93.38 104 GLN A C 1
ATOM 830 O O . GLN A 1 104 ? 7.822 -5.774 10.469 1.00 93.38 104 GLN A O 1
ATOM 835 N N . SER A 1 105 ? 9.328 -7.240 9.698 1.00 94.06 105 SER A N 1
ATOM 836 C CA . SER A 1 105 ? 10.490 -6.513 10.232 1.00 94.06 105 SER A CA 1
ATOM 837 C C . SER A 1 105 ? 10.636 -5.090 9.676 1.00 94.06 105 SER A C 1
ATOM 839 O O . SER A 1 105 ? 11.110 -4.198 10.383 1.00 94.06 105 SER A O 1
ATOM 841 N N . LEU A 1 106 ? 10.228 -4.868 8.422 1.00 94.12 106 LEU A N 1
ATOM 842 C CA . LEU A 1 106 ? 10.259 -3.556 7.775 1.00 94.12 106 LEU A CA 1
ATOM 843 C C . LEU A 1 106 ? 9.141 -2.653 8.299 1.00 94.12 106 LEU A C 1
ATOM 845 O O . LEU A 1 106 ? 9.374 -1.464 8.520 1.00 94.12 106 LEU A O 1
ATOM 849 N N . CYS A 1 107 ? 7.951 -3.217 8.517 1.00 92.81 107 CYS A N 1
ATOM 850 C CA . CYS A 1 107 ? 6.759 -2.437 8.825 1.00 92.81 107 CYS A CA 1
ATOM 851 C C . CYS A 1 107 ? 6.510 -2.216 10.324 1.00 92.81 107 CYS A C 1
ATOM 853 O O . CYS A 1 107 ? 5.854 -1.245 10.705 1.00 92.81 107 CYS A O 1
ATOM 855 N N . LEU A 1 108 ? 7.042 -3.081 11.191 1.00 91.44 108 LEU A N 1
ATOM 856 C CA . LEU A 1 108 ? 6.778 -3.070 12.630 1.00 91.44 108 LEU A CA 1
ATOM 857 C C . LEU A 1 108 ? 7.643 -2.030 13.370 1.00 91.44 108 LEU A C 1
ATOM 859 O O . LEU A 1 108 ? 8.507 -2.353 14.193 1.00 91.44 108 LEU A O 1
ATOM 863 N N . GLN A 1 109 ? 7.408 -0.757 13.052 1.00 88.25 109 GLN A N 1
ATOM 864 C CA . GLN A 1 109 ? 8.090 0.395 13.641 1.00 88.25 109 GLN A CA 1
ATOM 865 C C . GLN A 1 109 ? 7.841 0.496 15.159 1.00 88.25 109 GLN A C 1
ATOM 867 O O . GLN A 1 109 ? 6.799 0.048 15.648 1.00 88.25 109 GLN A O 1
ATOM 872 N N . PRO A 1 110 ? 8.747 1.129 15.932 1.00 90.50 110 PRO A N 1
ATOM 873 C CA . PRO A 1 110 ? 8.603 1.237 17.385 1.00 90.50 110 PRO A CA 1
ATOM 874 C C . PRO A 1 110 ? 7.277 1.847 17.846 1.00 90.50 110 PRO A C 1
ATOM 876 O O . PRO A 1 110 ? 6.761 1.458 18.889 1.00 90.50 110 PRO A O 1
ATOM 879 N N . TRP A 1 111 ? 6.719 2.795 17.089 1.00 88.94 111 TRP A N 1
ATOM 880 C CA . TRP A 1 111 ? 5.436 3.408 17.428 1.00 88.94 111 TRP A CA 1
ATOM 881 C C . TRP A 1 111 ? 4.257 2.461 17.164 1.00 88.94 111 TRP A C 1
ATOM 883 O O . TRP A 1 111 ? 3.352 2.408 17.986 1.00 88.94 111 TRP A O 1
ATOM 893 N N . VAL A 1 112 ? 4.302 1.656 16.093 1.00 89.19 112 VAL A N 1
ATOM 894 C CA . VAL A 1 112 ? 3.269 0.651 15.781 1.00 89.19 112 VAL A CA 1
ATOM 895 C C . VAL A 1 112 ? 3.206 -0.387 16.897 1.00 89.19 112 VAL A C 1
ATOM 897 O O . VAL A 1 112 ? 2.128 -0.691 17.397 1.00 89.19 112 VAL A O 1
ATOM 900 N N . LYS A 1 113 ? 4.371 -0.862 17.359 1.00 87.88 113 LYS A N 1
ATOM 901 C CA . LYS A 1 113 ? 4.469 -1.819 18.472 1.00 87.88 113 LYS A CA 1
ATOM 902 C C . LYS A 1 113 ? 3.771 -1.330 19.736 1.00 87.88 113 LYS A C 1
ATOM 904 O O . LYS A 1 113 ? 3.165 -2.136 20.412 1.00 87.88 113 LYS A O 1
ATOM 909 N N . LYS A 1 114 ? 3.836 -0.031 20.042 1.00 88.38 114 LYS A N 1
ATOM 910 C CA . LYS A 1 114 ? 3.181 0.549 21.229 1.00 88.38 114 LYS A CA 1
ATOM 911 C C . LYS A 1 114 ? 1.655 0.614 21.126 1.00 88.38 114 LYS A C 1
ATOM 913 O O . LYS A 1 114 ? 1.009 0.878 22.130 1.00 88.38 114 LYS A O 1
ATOM 918 N N . VAL A 1 115 ? 1.107 0.498 19.917 1.00 84.25 115 VAL A N 1
ATOM 919 C CA . VAL A 1 115 ? -0.336 0.593 19.661 1.00 84.25 115 VAL A CA 1
ATOM 920 C C . VAL A 1 115 ? -0.974 -0.794 19.610 1.00 84.25 115 VAL A C 1
ATOM 922 O O . VAL A 1 115 ? -2.118 -0.938 20.027 1.00 84.25 115 VAL A O 1
ATOM 925 N N . ILE A 1 116 ? -0.251 -1.797 19.099 1.00 83.38 116 ILE A N 1
ATOM 926 C CA . ILE A 1 116 ? -0.797 -3.143 18.857 1.00 83.38 116 ILE A CA 1
ATOM 927 C C . ILE A 1 116 ? -0.343 -4.212 19.869 1.00 83.38 116 ILE A C 1
ATOM 929 O O . ILE A 1 116 ? -0.842 -5.333 19.801 1.00 83.38 116 ILE A O 1
ATOM 933 N N . LEU A 1 117 ? 0.611 -3.900 20.756 1.00 73.44 117 LEU A N 1
ATO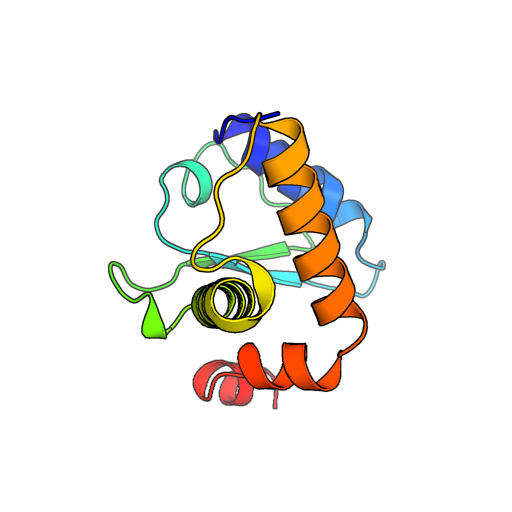M 934 C CA . LEU A 1 117 ? 1.098 -4.769 21.841 1.00 73.44 117 LEU A CA 1
ATOM 935 C C . LEU A 1 117 ? 0.843 -4.103 23.193 1.00 73.44 117 LEU A C 1
ATOM 937 O O . LEU A 1 117 ? 0.520 -4.846 24.143 1.00 73.44 117 LEU A O 1
#

Secondary structure (DSSP, 8-state):
-----HHHHHHHHHHHHTTS-TT--EEEEE-S-TTTS-TT----TTEEEEEPPTT-GGG-HHHH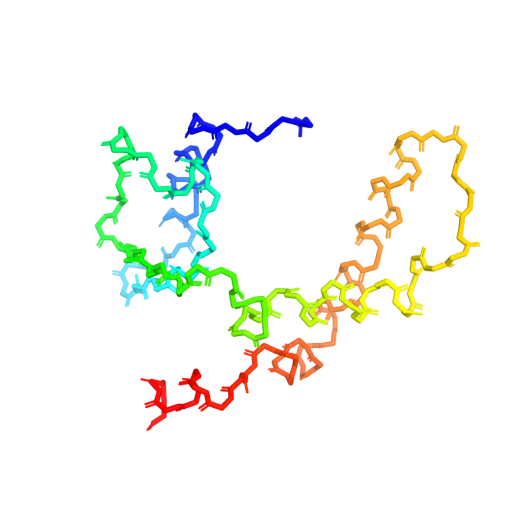HHHHHIIIIITT---SSHHHHHHHHHHHHHHHHT-HHHHHHHH--HHHHHHH-